Protein AF-A0A317JTY7-F1 (afdb_monomer_lite)

Organism: NCBI:txid1450148

Foldseek 3Di:
DPPPDDDLVNLLVVLVVQLVQCVDCADPVRNHSHDPQQDPVGHPSNVVSVVSNVVVVVVD

pLDDT: mean 83.02, std 11.64, range [43.34, 96.0]

Sequence (60 aa):
MDDGPITPALVLWTAKRVITQHSEPASAHRATGRCAQCRDDGCGMLAWAIGVVKAHRVTA

Structure (mmCIF, N/CA/C/O backbone):
data_AF-A0A317JTY7-F1
#
_entry.id   AF-A0A317JTY7-F1
#
loop_
_atom_site.group_PDB
_atom_site.id
_atom_site.type_symbol
_atom_site.label_atom_id
_atom_site.label_alt_id
_atom_site.label_comp_id
_atom_site.label_asym_id
_atom_site.label_entity_id
_atom_site.label_seq_id
_atom_site.pdbx_PDB_ins_code
_atom_site.Cartn_x
_atom_site.Cartn_y
_atom_site.Cartn_z
_atom_site.occupancy
_atom_site.B_iso_or_equiv
_atom_site.auth_seq_id
_atom_site.auth_comp_id
_atom_site.auth_asym_id
_atom_site.auth_atom_id
_atom_site.pdbx_PDB_model_num
ATOM 1 N N . MET A 1 1 ? 14.945 -10.223 18.419 1.00 43.34 1 MET A N 1
ATOM 2 C CA . MET A 1 1 ? 14.299 -8.935 18.114 1.00 43.34 1 MET A CA 1
ATOM 3 C C . MET A 1 1 ? 12.817 -9.241 18.048 1.00 43.34 1 MET A C 1
ATOM 5 O O . MET A 1 1 ? 12.418 -9.937 17.128 1.00 43.34 1 MET A O 1
ATOM 9 N N . ASP A 1 2 ? 12.056 -8.874 19.076 1.00 65.56 2 ASP A N 1
ATOM 10 C CA . ASP A 1 2 ? 10.592 -8.908 19.022 1.00 65.56 2 ASP A CA 1
ATOM 11 C C . ASP A 1 2 ? 10.174 -7.640 18.276 1.00 65.56 2 ASP A C 1
ATOM 13 O O . ASP A 1 2 ? 10.410 -6.543 18.783 1.00 65.56 2 ASP A O 1
ATOM 17 N N . ASP A 1 3 ? 9.605 -7.761 17.075 1.00 71.44 3 ASP A N 1
ATO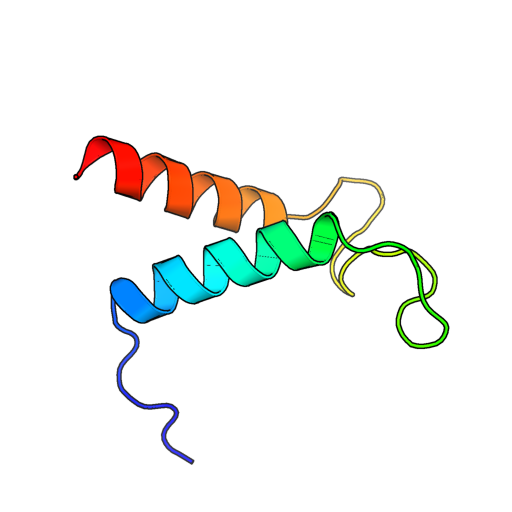M 18 C CA . ASP A 1 3 ? 9.184 -6.629 16.225 1.00 71.44 3 ASP A CA 1
ATOM 19 C C . ASP A 1 3 ? 7.998 -5.818 16.808 1.00 71.44 3 ASP A C 1
ATOM 21 O O . ASP A 1 3 ? 7.321 -5.065 16.107 1.00 71.44 3 ASP A O 1
ATOM 25 N N . GLY A 1 4 ? 7.754 -5.939 18.116 1.00 71.81 4 GLY A N 1
ATOM 26 C CA . GLY A 1 4 ? 6.608 -5.375 18.811 1.00 71.81 4 GLY A CA 1
ATOM 27 C C . GLY A 1 4 ? 5.279 -5.989 18.353 1.00 71.81 4 GLY A C 1
ATOM 28 O O . GLY A 1 4 ? 5.214 -6.765 17.396 1.00 71.81 4 GLY A O 1
ATOM 29 N N . PRO A 1 5 ? 4.173 -5.665 19.038 1.00 85.44 5 PRO A N 1
ATOM 30 C CA . PRO A 1 5 ? 2.859 -6.100 18.597 1.00 85.44 5 PRO A CA 1
ATOM 31 C C . PRO A 1 5 ? 2.490 -5.423 17.271 1.00 85.44 5 PRO A C 1
ATOM 33 O O . PRO A 1 5 ? 2.626 -4.208 17.107 1.00 85.44 5 PRO A O 1
ATOM 36 N N . ILE A 1 6 ? 1.944 -6.200 16.336 1.00 88.75 6 ILE A N 1
ATOM 37 C CA . ILE A 1 6 ? 1.371 -5.660 15.102 1.00 88.75 6 ILE A CA 1
ATOM 38 C C . ILE A 1 6 ? 0.095 -4.888 15.451 1.00 88.75 6 ILE A C 1
ATOM 40 O O . ILE A 1 6 ? -0.932 -5.472 15.790 1.00 88.75 6 ILE A O 1
ATOM 44 N N . THR A 1 7 ? 0.159 -3.558 15.371 1.00 92.12 7 THR A N 1
ATOM 45 C CA . THR A 1 7 ? -0.982 -2.673 15.649 1.00 92.12 7 THR A CA 1
ATOM 46 C C . THR A 1 7 ? -1.693 -2.234 14.363 1.00 92.12 7 THR A C 1
ATOM 48 O O . THR A 1 7 ? -1.056 -2.140 13.309 1.00 92.12 7 THR A O 1
ATOM 51 N N . PRO A 1 8 ? -2.990 -1.864 14.418 1.00 91.94 8 PRO A N 1
ATOM 52 C CA . PRO A 1 8 ? -3.696 -1.307 13.259 1.00 91.94 8 PRO A CA 1
ATOM 53 C C . PRO A 1 8 ? -3.016 -0.061 12.666 1.00 91.94 8 PRO A C 1
ATOM 55 O O . PRO A 1 8 ? -2.979 0.115 11.448 1.00 91.94 8 PRO A O 1
ATOM 58 N N . ALA A 1 9 ? -2.425 0.784 13.517 1.00 92.25 9 ALA A N 1
ATOM 59 C CA . ALA A 1 9 ? -1.673 1.959 13.084 1.00 92.25 9 ALA A CA 1
ATOM 60 C C . ALA A 1 9 ? -0.405 1.575 12.303 1.00 92.25 9 ALA A C 1
ATOM 62 O O . ALA A 1 9 ? -0.131 2.157 11.251 1.00 92.25 9 ALA A O 1
ATOM 63 N N . LEU A 1 10 ? 0.332 0.561 12.771 1.00 93.31 10 LEU A N 1
ATOM 64 C CA . LEU A 1 10 ? 1.510 0.037 12.078 1.00 93.31 10 LEU A CA 1
ATOM 65 C C . LEU A 1 10 ? 1.142 -0.582 10.724 1.00 93.31 10 LEU A C 1
ATOM 67 O O . LEU A 1 10 ? 1.843 -0.363 9.734 1.00 93.31 10 LEU A O 1
ATOM 71 N N . VAL A 1 11 ? 0.017 -1.296 10.653 1.00 94.06 11 VAL A N 1
ATOM 72 C CA . VAL A 1 11 ? -0.508 -1.861 9.401 1.00 94.06 11 VAL A CA 1
ATOM 73 C C . VAL A 1 11 ? -0.837 -0.751 8.400 1.00 94.06 11 VAL A C 1
ATOM 75 O O . VAL A 1 11 ? -0.398 -0.811 7.251 1.00 94.06 11 VAL A O 1
ATOM 78 N N . LEU A 1 12 ? -1.539 0.304 8.830 1.00 95.25 12 LEU A N 1
ATOM 79 C CA . LEU A 1 12 ? -1.863 1.437 7.961 1.00 95.25 12 LEU A CA 1
ATOM 80 C C . LEU A 1 12 ? -0.610 2.186 7.490 1.00 95.25 12 LEU A C 1
ATOM 82 O O . LEU A 1 12 ? -0.510 2.548 6.315 1.00 95.25 12 LEU A O 1
ATOM 86 N N . TRP A 1 13 ? 0.343 2.431 8.390 1.00 94.69 13 TRP A N 1
ATOM 87 C CA . TRP A 1 13 ? 1.615 3.061 8.039 1.00 94.69 13 TRP A CA 1
ATOM 88 C C . TRP A 1 13 ? 2.382 2.226 7.007 1.00 94.69 13 TRP A C 1
ATOM 90 O O . TRP A 1 13 ? 2.840 2.761 5.996 1.00 94.69 13 TRP A O 1
ATOM 100 N N . THR A 1 14 ? 2.441 0.908 7.207 1.00 94.50 14 THR A N 1
ATOM 101 C CA . THR A 1 14 ? 3.094 -0.028 6.282 1.00 94.50 14 THR A CA 1
ATOM 102 C C . THR A 1 14 ? 2.422 -0.003 4.912 1.00 94.50 14 THR A C 1
ATOM 104 O O . THR A 1 14 ? 3.106 0.124 3.897 1.00 94.50 14 THR A O 1
ATOM 107 N N . A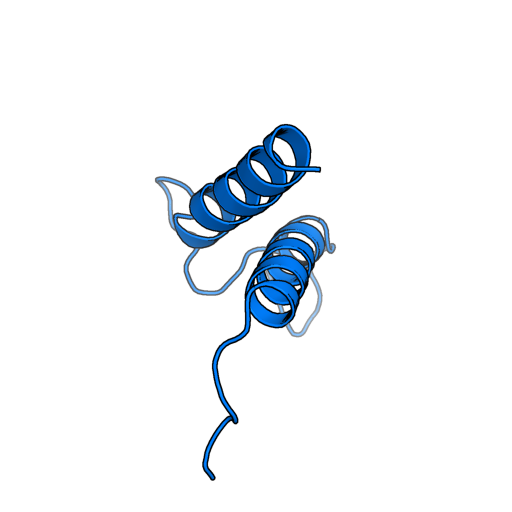LA A 1 15 ? 1.088 -0.036 4.861 1.00 94.38 15 ALA A N 1
ATOM 108 C CA . ALA A 1 15 ? 0.343 0.062 3.608 1.00 94.38 15 ALA A CA 1
ATOM 109 C C . ALA A 1 15 ? 0.647 1.373 2.860 1.00 94.38 15 ALA A C 1
ATOM 111 O O . ALA A 1 15 ? 0.951 1.353 1.666 1.00 94.38 15 ALA A O 1
ATOM 112 N N . LYS A 1 16 ? 0.653 2.516 3.559 1.00 94.75 16 LYS A N 1
ATOM 113 C CA . LYS A 1 1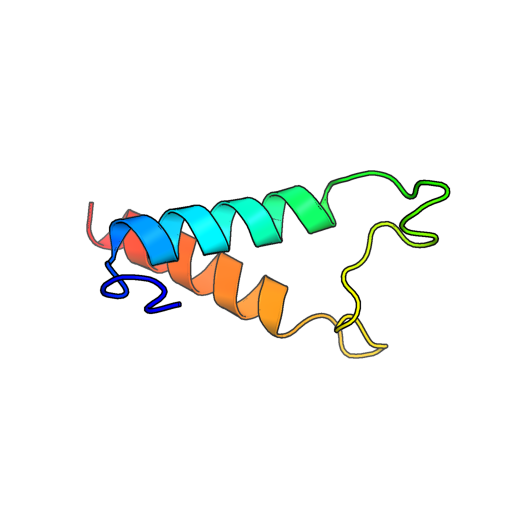6 ? 1.034 3.807 2.959 1.00 94.75 16 LYS A CA 1
ATOM 114 C C . LYS A 1 16 ? 2.459 3.774 2.406 1.00 94.75 16 LYS A C 1
ATOM 116 O O . LYS A 1 16 ? 2.676 4.231 1.289 1.00 94.75 16 LYS A O 1
ATOM 121 N N . ARG A 1 17 ? 3.411 3.188 3.140 1.00 91.81 17 ARG A N 1
ATOM 122 C CA . ARG A 1 17 ? 4.803 3.055 2.689 1.00 91.81 17 ARG A CA 1
ATOM 123 C C . ARG A 1 17 ? 4.916 2.211 1.421 1.00 91.81 17 ARG A C 1
ATOM 125 O O . ARG A 1 17 ? 5.618 2.616 0.503 1.00 91.81 17 ARG A O 1
ATOM 132 N N . VAL A 1 18 ? 4.198 1.090 1.343 1.00 90.50 18 VAL A N 1
ATOM 133 C CA . VAL A 1 18 ? 4.155 0.243 0.140 1.00 90.50 18 VAL A CA 1
ATOM 134 C C . VAL A 1 18 ? 3.626 1.024 -1.060 1.00 90.50 18 VAL A C 1
ATOM 136 O O . VAL A 1 18 ? 4.224 0.948 -2.129 1.00 90.50 18 VAL A O 1
ATOM 139 N N . ILE A 1 19 ? 2.550 1.797 -0.896 1.00 91.56 19 ILE A N 1
ATOM 140 C CA . ILE A 1 19 ? 1.998 2.625 -1.980 1.00 91.56 19 ILE A CA 1
ATOM 141 C C . ILE A 1 19 ? 3.019 3.672 -2.427 1.00 91.56 19 ILE A C 1
ATOM 143 O O . ILE A 1 19 ? 3.325 3.740 -3.613 1.00 91.56 19 ILE A O 1
ATOM 147 N N . THR A 1 20 ? 3.588 4.438 -1.490 1.00 89.69 20 THR A N 1
ATOM 148 C CA . THR A 1 20 ? 4.611 5.449 -1.800 1.00 89.69 20 THR A CA 1
ATOM 149 C C . THR A 1 20 ? 5.775 4.836 -2.563 1.00 89.69 20 THR A C 1
ATOM 151 O O . THR A 1 20 ? 6.193 5.386 -3.573 1.00 89.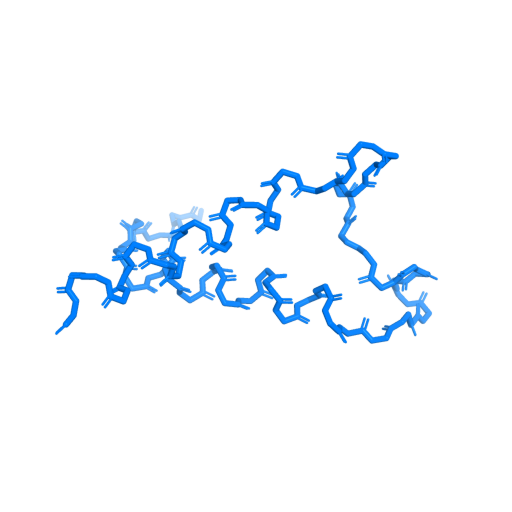69 20 THR A O 1
ATOM 154 N N . GLN A 1 21 ? 6.234 3.659 -2.136 1.00 85.81 21 GLN A N 1
ATOM 155 C CA . GLN A 1 21 ? 7.348 2.957 -2.757 1.00 85.81 21 GLN A CA 1
ATOM 156 C C . GLN A 1 21 ? 7.124 2.644 -4.245 1.00 85.81 21 GLN A C 1
ATOM 158 O O . GLN A 1 21 ? 8.083 2.615 -5.007 1.00 85.81 21 GLN A O 1
ATOM 163 N N . HIS A 1 22 ? 5.877 2.411 -4.661 1.00 87.06 22 HIS A N 1
ATOM 164 C CA . HIS A 1 22 ? 5.525 2.148 -6.063 1.00 87.06 22 HIS A CA 1
ATOM 165 C C . HIS A 1 22 ? 5.363 3.421 -6.901 1.00 87.06 22 HIS A C 1
ATOM 167 O O . HIS A 1 22 ? 5.294 3.334 -8.125 1.00 87.06 22 HIS A O 1
ATOM 173 N N . SER A 1 23 ? 5.296 4.584 -6.255 1.00 84.31 23 SER A N 1
ATOM 174 C CA . SER A 1 23 ? 5.287 5.893 -6.911 1.00 84.31 23 SER A CA 1
ATOM 175 C C . SER A 1 23 ? 6.685 6.511 -7.000 1.00 84.31 23 SER A C 1
ATOM 177 O O . SER A 1 23 ? 6.853 7.547 -7.642 1.00 84.31 23 SER A O 1
ATOM 179 N N . GLU A 1 24 ? 7.687 5.915 -6.346 1.00 84.56 24 GLU A N 1
ATOM 180 C CA . GLU A 1 24 ? 9.072 6.373 -6.419 1.00 84.56 24 GLU A CA 1
ATOM 181 C C . GLU A 1 24 ? 9.667 6.071 -7.806 1.00 84.56 24 GLU A C 1
ATOM 183 O O . GLU A 1 24 ? 9.467 4.976 -8.344 1.00 84.56 24 GLU A O 1
ATOM 188 N N . PRO A 1 25 ? 10.435 7.005 -8.396 1.00 79.62 25 PRO A N 1
ATOM 189 C CA . PRO A 1 25 ? 11.136 6.744 -9.643 1.00 79.62 25 PRO A CA 1
ATOM 190 C C . PRO A 1 25 ? 12.181 5.636 -9.461 1.00 79.62 25 PRO A C 1
ATOM 192 O O . PRO A 1 25 ? 12.687 5.390 -8.361 1.00 79.62 25 PRO A O 1
ATOM 195 N N . ALA A 1 26 ? 12.542 4.984 -10.566 1.00 80.00 26 ALA A N 1
ATOM 196 C CA . ALA A 1 26 ? 13.667 4.061 -10.571 1.00 80.00 26 ALA A CA 1
ATOM 197 C C . ALA A 1 26 ? 14.948 4.772 -10.104 1.00 80.00 26 ALA A C 1
ATOM 199 O O . ALA A 1 26 ? 15.219 5.915 -10.471 1.00 80.00 26 ALA A O 1
ATOM 200 N N . SER A 1 27 ? 15.744 4.081 -9.296 1.00 78.25 27 SER A N 1
ATOM 201 C CA . SER A 1 27 ? 17.034 4.563 -8.803 1.00 78.25 27 SER A CA 1
ATOM 202 C C . SER A 1 27 ? 18.094 3.480 -8.970 1.00 78.25 27 SER A C 1
ATOM 204 O O . SER A 1 27 ? 17.768 2.315 -9.198 1.00 78.25 27 SER A O 1
ATOM 206 N N . ALA A 1 28 ? 19.371 3.828 -8.805 1.00 75.25 28 ALA A N 1
ATOM 207 C CA . ALA A 1 28 ? 20.468 2.857 -8.875 1.00 75.25 28 ALA A CA 1
ATOM 208 C C . ALA A 1 28 ? 20.302 1.678 -7.888 1.00 75.25 28 ALA A C 1
ATOM 210 O O . ALA A 1 28 ? 20.791 0.583 -8.144 1.00 75.25 28 ALA A O 1
ATOM 211 N N . HIS A 1 29 ? 19.564 1.877 -6.789 1.00 74.56 29 HIS A N 1
ATOM 212 C CA . HIS A 1 29 ? 19.249 0.836 -5.806 1.00 74.56 29 HIS A CA 1
ATOM 213 C C . HIS A 1 29 ? 17.933 0.088 -6.094 1.00 74.56 29 HIS A C 1
ATOM 215 O O . HIS A 1 29 ? 17.681 -0.962 -5.506 1.00 74.56 29 HIS A O 1
ATOM 221 N N . ARG A 1 30 ? 17.082 0.611 -6.989 1.00 69.31 30 ARG A N 1
ATOM 222 C CA . ARG A 1 30 ? 15.836 -0.019 -7.454 1.00 69.31 30 ARG A CA 1
ATOM 223 C C . ARG A 1 30 ? 15.608 0.289 -8.933 1.00 69.31 30 ARG A C 1
ATOM 225 O O . ARG A 1 30 ? 14.927 1.253 -9.279 1.00 69.31 30 ARG A O 1
ATOM 232 N N . ALA A 1 31 ? 16.139 -0.582 -9.790 1.00 67.00 31 ALA A N 1
ATOM 233 C CA . ALA A 1 31 ? 16.202 -0.405 -11.243 1.00 67.00 31 ALA A CA 1
ATOM 234 C C . ALA A 1 31 ? 14.853 -0.140 -11.938 1.00 67.00 31 ALA A C 1
ATOM 236 O O . ALA A 1 31 ? 14.828 0.417 -13.029 1.00 67.00 31 ALA A O 1
ATOM 237 N N . THR A 1 32 ? 13.729 -0.527 -11.334 1.00 66.00 32 THR A N 1
ATOM 238 C CA . THR A 1 32 ? 12.409 -0.459 -11.980 1.00 66.00 32 THR A CA 1
ATOM 239 C C . THR A 1 32 ? 11.401 0.425 -11.248 1.00 66.00 32 THR A C 1
ATOM 241 O O . THR A 1 32 ? 10.263 0.519 -11.697 1.00 66.00 32 THR A O 1
ATOM 244 N N . GLY A 1 33 ? 11.756 1.026 -10.101 1.00 66.44 33 GLY A N 1
ATOM 245 C CA . GLY A 1 33 ? 10.789 1.710 -9.217 1.00 66.44 33 GLY A CA 1
ATOM 246 C C . GLY A 1 33 ? 9.720 0.775 -8.616 1.00 66.44 33 GLY A C 1
ATOM 247 O O . GLY A 1 33 ? 8.878 1.191 -7.830 1.00 66.44 33 GLY A O 1
ATOM 248 N N . ARG A 1 34 ? 9.763 -0.521 -8.948 1.00 72.31 34 ARG A N 1
ATOM 249 C CA . ARG A 1 34 ? 8.847 -1.566 -8.483 1.00 72.31 34 ARG A CA 1
ATOM 250 C C . ARG A 1 34 ? 9.449 -2.288 -7.273 1.00 72.31 34 ARG A C 1
ATOM 252 O O . ARG A 1 34 ? 10.672 -2.341 -7.117 1.00 72.31 34 ARG A O 1
ATOM 259 N N . CYS A 1 35 ? 8.616 -2.839 -6.387 1.00 77.31 35 CYS A N 1
ATOM 260 C CA . CYS A 1 35 ? 9.124 -3.677 -5.298 1.00 77.31 35 CYS A CA 1
ATOM 261 C C . CYS A 1 35 ? 9.603 -5.042 -5.832 1.00 77.31 35 CYS A C 1
ATOM 263 O O . CYS A 1 35 ? 9.245 -5.449 -6.936 1.00 77.31 35 CYS A O 1
ATOM 265 N N . ALA A 1 36 ? 10.383 -5.776 -5.032 1.00 73.62 36 ALA A N 1
ATOM 266 C CA . ALA A 1 36 ? 10.936 -7.082 -5.416 1.00 73.62 36 ALA A CA 1
ATOM 267 C C . ALA A 1 36 ? 9.871 -8.163 -5.705 1.00 73.62 36 ALA A C 1
ATOM 269 O O . ALA A 1 36 ? 10.189 -9.210 -6.261 1.00 73.62 36 ALA A O 1
ATOM 270 N N . GLN A 1 37 ? 8.613 -7.924 -5.322 1.00 74.12 37 GLN A N 1
ATOM 271 C CA . GLN A 1 37 ? 7.488 -8.836 -5.543 1.00 74.12 37 GLN A CA 1
ATOM 272 C C . GLN A 1 37 ? 6.638 -8.468 -6.765 1.00 74.12 37 GLN A C 1
ATOM 274 O O . GLN A 1 37 ? 5.707 -9.204 -7.087 1.00 74.12 37 GLN A O 1
ATOM 279 N N . CYS A 1 38 ? 6.933 -7.360 -7.451 1.00 79.44 38 CYS A N 1
ATOM 280 C CA . CYS A 1 38 ? 6.261 -7.035 -8.703 1.00 79.44 38 CYS A CA 1
ATOM 281 C C . CYS A 1 38 ? 6.671 -8.033 -9.790 1.00 79.44 38 CYS A C 1
ATOM 283 O O . CYS A 1 38 ? 7.857 -8.159 -10.098 1.00 79.44 38 CYS A O 1
ATOM 285 N N . ARG A 1 39 ? 5.685 -8.701 -10.389 1.00 71.38 39 ARG A N 1
ATOM 286 C CA . ARG A 1 39 ? 5.846 -9.574 -11.562 1.00 71.38 39 ARG A CA 1
ATOM 287 C C . ARG A 1 39 ? 4.915 -9.108 -12.684 1.00 71.38 39 ARG A C 1
ATOM 289 O O . ARG A 1 39 ? 4.284 -8.057 -12.560 1.00 71.38 39 ARG A O 1
ATOM 296 N N . ASP A 1 40 ? 4.849 -9.872 -13.768 1.00 67.56 40 ASP A N 1
ATOM 297 C CA . ASP A 1 40 ? 4.049 -9.542 -14.952 1.00 67.56 40 ASP A CA 1
ATOM 298 C C . ASP A 1 40 ? 2.546 -9.407 -14.643 1.00 67.56 40 ASP A C 1
ATOM 300 O O . ASP A 1 40 ? 1.898 -8.503 -15.164 1.00 67.56 40 ASP A O 1
ATOM 304 N N . ASP A 1 41 ? 2.017 -10.185 -13.691 1.00 67.00 41 ASP A N 1
ATOM 305 C CA . ASP A 1 41 ? 0.614 -10.114 -13.239 1.00 67.00 41 ASP A CA 1
ATOM 306 C C . ASP A 1 41 ? 0.334 -8.998 -12.207 1.00 67.00 41 ASP A C 1
ATOM 308 O O . ASP A 1 41 ? -0.717 -8.958 -11.563 1.00 67.00 41 ASP A O 1
ATOM 312 N N . GLY A 1 42 ? 1.281 -8.077 -12.012 1.00 78.00 42 GLY A N 1
ATOM 313 C CA . GLY A 1 42 ? 1.166 -6.964 -11.074 1.00 78.00 42 GLY A CA 1
ATOM 314 C C . GLY A 1 42 ? 1.800 -7.235 -9.706 1.00 78.00 42 GLY A C 1
ATOM 315 O O . GLY A 1 42 ? 2.772 -7.980 -9.570 1.00 78.00 42 GLY A O 1
ATOM 316 N N . CYS A 1 43 ? 1.298 -6.548 -8.674 1.00 87.88 43 CYS A N 1
ATOM 317 C CA . CYS A 1 43 ? 1.878 -6.570 -7.331 1.00 87.88 43 CYS A CA 1
ATOM 318 C C . CYS A 1 43 ? 0.812 -6.827 -6.263 1.00 87.88 43 CYS A C 1
ATOM 320 O O . CYS A 1 43 ? 0.049 -5.930 -5.897 1.00 87.88 43 CYS A O 1
ATOM 322 N N . GLY A 1 44 ? 0.802 -8.047 -5.717 1.00 89.00 44 GLY A N 1
ATOM 323 C CA . GLY A 1 44 ? -0.106 -8.430 -4.631 1.00 89.00 44 GLY A CA 1
ATOM 324 C C . GLY A 1 44 ? 0.055 -7.555 -3.385 1.00 89.00 44 GLY A C 1
ATOM 325 O O . GLY A 1 44 ? -0.936 -7.195 -2.754 1.00 89.00 44 GLY A O 1
ATOM 326 N N . MET A 1 45 ? 1.283 -7.118 -3.082 1.00 90.69 45 MET A N 1
ATOM 327 C CA . MET A 1 45 ? 1.537 -6.184 -1.979 1.00 90.69 45 MET A CA 1
ATOM 328 C C . MET A 1 45 ? 0.915 -4.810 -2.215 1.00 90.69 45 MET A C 1
ATOM 330 O O . MET A 1 45 ? 0.368 -4.219 -1.287 1.00 90.69 45 MET A O 1
ATOM 334 N N . LEU A 1 46 ? 0.962 -4.295 -3.445 1.00 91.12 46 LEU A N 1
ATOM 335 C CA . LEU A 1 46 ? 0.316 -3.026 -3.770 1.00 91.12 46 LEU A CA 1
ATOM 336 C C . LEU A 1 46 ? -1.211 -3.152 -3.679 1.00 91.12 46 LEU A C 1
ATOM 338 O O . LEU A 1 46 ? -1.859 -2.284 -3.096 1.00 91.12 46 LEU A O 1
ATOM 342 N N . ALA A 1 47 ? -1.780 -4.247 -4.193 1.00 92.75 47 ALA A N 1
ATOM 343 C CA . ALA A 1 47 ? -3.214 -4.518 -4.102 1.00 92.75 47 ALA A CA 1
ATOM 344 C C . ALA A 1 47 ? -3.690 -4.611 -2.641 1.00 92.75 47 ALA A C 1
ATOM 346 O O . ALA A 1 47 ? -4.669 -3.958 -2.268 1.00 92.75 47 ALA A O 1
ATOM 347 N N . TRP A 1 48 ? -2.956 -5.344 -1.798 1.00 93.62 48 TRP A N 1
ATOM 348 C CA . TRP A 1 48 ? -3.191 -5.405 -0.354 1.00 93.62 48 TRP A CA 1
ATOM 349 C C . TRP A 1 48 ? -3.152 -4.013 0.288 1.00 93.62 48 TRP A C 1
ATOM 351 O O . TRP A 1 48 ? -4.092 -3.627 0.983 1.00 93.62 48 TRP A O 1
ATOM 361 N N . ALA A 1 49 ? -2.106 -3.230 0.015 1.00 94.44 49 ALA A N 1
ATOM 362 C CA . ALA A 1 49 ? -1.921 -1.9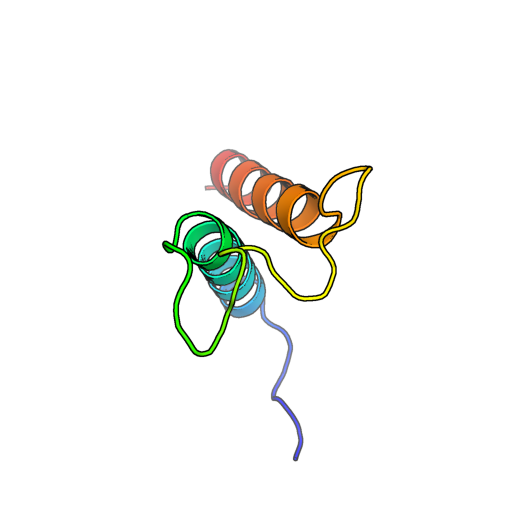14 0.617 1.00 94.44 49 ALA A CA 1
ATOM 36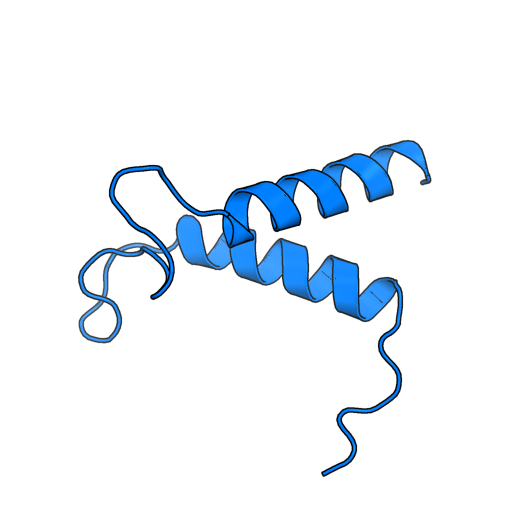3 C C . ALA A 1 49 ? -3.055 -0.941 0.251 1.00 94.44 49 ALA A C 1
ATOM 365 O O . ALA A 1 49 ? -3.568 -0.220 1.112 1.00 94.44 49 ALA A O 1
ATOM 366 N N . ILE A 1 50 ? -3.496 -0.958 -1.011 1.00 94.69 50 ILE A N 1
ATOM 367 C CA . ILE A 1 50 ? -4.662 -0.191 -1.465 1.00 94.69 50 ILE A CA 1
ATOM 368 C C . ILE A 1 50 ? -5.924 -0.638 -0.713 1.00 94.69 50 ILE A C 1
ATOM 370 O O . ILE A 1 50 ? -6.703 0.213 -0.280 1.00 94.69 50 ILE A O 1
ATOM 374 N N . GLY A 1 51 ? -6.119 -1.948 -0.529 1.00 95.94 51 GLY A N 1
ATOM 375 C CA . GLY A 1 51 ? -7.231 -2.508 0.243 1.00 95.94 51 GLY A CA 1
ATOM 376 C C . GLY A 1 51 ? -7.257 -2.018 1.692 1.00 95.94 51 GLY A C 1
ATOM 377 O O . GLY A 1 51 ? -8.289 -1.530 2.149 1.00 95.94 51 GLY A O 1
ATOM 378 N N . VAL A 1 52 ? -6.113 -2.051 2.385 1.00 96.00 52 VAL A N 1
ATOM 379 C CA . VAL A 1 52 ? -5.971 -1.555 3.768 1.00 96.00 52 VAL A CA 1
ATOM 380 C C . VAL A 1 52 ? -6.330 -0.072 3.874 1.00 96.00 52 VAL A C 1
ATOM 382 O O . VAL A 1 52 ? -7.119 0.311 4.737 1.00 96.00 52 VAL A O 1
ATOM 385 N N . VAL A 1 53 ? -5.791 0.775 2.990 1.00 94.94 53 VAL A N 1
ATOM 386 C CA . VAL A 1 53 ? -6.080 2.220 3.017 1.00 94.94 53 VAL A CA 1
ATOM 387 C C . VAL A 1 53 ? -7.556 2.500 2.728 1.00 94.94 53 VAL A C 1
ATOM 389 O O . VAL A 1 53 ? -8.145 3.370 3.369 1.00 94.94 53 VAL A O 1
ATOM 392 N N . LYS A 1 54 ? -8.173 1.768 1.791 1.00 95.31 54 LYS A N 1
ATOM 393 C CA . LYS A 1 54 ? -9.612 1.884 1.509 1.00 95.31 54 LYS A CA 1
ATOM 394 C C . LYS A 1 54 ? -10.455 1.475 2.713 1.00 95.31 54 LYS A C 1
ATOM 396 O O . LYS A 1 54 ? -11.342 2.231 3.089 1.00 95.31 54 LYS A O 1
ATOM 401 N N . ALA A 1 55 ? -10.155 0.335 3.333 1.00 92.44 55 ALA A N 1
ATOM 402 C CA . ALA A 1 55 ? -10.867 -0.134 4.518 1.00 92.44 55 ALA A CA 1
ATOM 403 C C . ALA A 1 55 ? -10.781 0.887 5.661 1.00 92.44 55 ALA A C 1
ATOM 405 O O . ALA A 1 55 ? -11.801 1.232 6.247 1.00 92.44 55 ALA A O 1
ATOM 406 N N . HIS A 1 56 ? -9.593 1.457 5.899 1.00 91.50 56 HIS A N 1
ATOM 407 C CA . HIS A 1 56 ? -9.406 2.466 6.940 1.00 91.50 56 HIS A CA 1
ATOM 408 C C . HIS A 1 56 ? -10.250 3.733 6.720 1.00 91.50 56 HIS A C 1
ATOM 410 O O . HIS A 1 56 ? -10.736 4.311 7.684 1.00 91.50 56 HIS A O 1
ATOM 416 N N . ARG A 1 57 ? -10.457 4.154 5.462 1.00 86.81 57 ARG A N 1
ATOM 417 C CA . ARG A 1 57 ? -11.305 5.313 5.116 1.00 86.81 57 ARG A CA 1
ATOM 418 C C . ARG A 1 57 ? -12.799 5.080 5.335 1.00 86.81 57 ARG A C 1
ATOM 420 O O . ARG A 1 57 ? -13.528 6.050 5.449 1.00 86.81 57 ARG A O 1
ATOM 427 N N . VAL A 1 58 ? -13.253 3.829 5.317 1.00 82.31 58 VAL A N 1
ATOM 428 C CA . VAL A 1 58 ? -14.663 3.479 5.566 1.00 82.31 58 VAL A CA 1
ATOM 429 C C . VAL A 1 58 ? -14.942 3.379 7.068 1.00 82.31 58 VAL A C 1
ATOM 431 O O . VAL A 1 58 ? -16.069 3.572 7.503 1.00 82.31 58 VAL A O 1
ATOM 434 N N . THR A 1 59 ? -13.914 3.072 7.861 1.00 68.12 59 THR A N 1
ATOM 435 C CA . THR A 1 59 ? -14.001 2.924 9.321 1.00 68.12 59 THR A CA 1
ATOM 436 C C . THR A 1 59 ? -13.689 4.197 10.112 1.00 68.12 59 THR A C 1
ATOM 438 O O . THR A 1 59 ? -13.829 4.173 11.333 1.00 68.12 59 THR A O 1
ATOM 441 N N . ALA A 1 60 ? -13.195 5.248 9.452 1.00 57.31 60 ALA A N 1
ATOM 442 C CA . ALA A 1 60 ? -12.834 6.536 10.050 1.00 57.31 60 ALA A CA 1
ATOM 443 C C . ALA A 1 60 ? -13.948 7.561 9.826 1.00 57.31 60 ALA A C 1
ATOM 445 O O . ALA A 1 60 ? -14.193 8.352 10.761 1.00 57.31 60 ALA A O 1
#

Radius of gyration: 13.29 Å; chains: 1; bounding box: 35×17×34 Å

Secondary structure (DSSP, 8-state):
-------HHHHHHHHHHHHHHHHSPPBTTBTTSS-TT-BTTB-HHHHHHHHHHHHHHHH-